Protein AF-X1DZW5-F1 (afdb_monomer_lite)

Secondary structure (DSSP, 8-state):
--S---SS-HHHHHHHHHTSTT-S-----S-GGGHHHHHHHTT--EEEE-TTTT-SHHHHHHHHHHHHTT-EEEE-PPPTT--HHHHHHHHH-

pLDDT: mean 87.09, std 10.62, range [52.25, 98.31]

Radius of gyration: 15.56 Å; chains: 1; bounding box: 32×26×39 Å

Sequence (93 aa):
SKKREPVIPEQDRAELLMALSCVDEVVIVQDHTADHDFLTRRGVTIRVVGPEYGWAGGHQQALLYMEEHNIKVIKTSRMPGISTTEIMEKIRE

Foldseek 3Di:
DPPDDDPDDPVVVLVVQVPDPPDPDDDDDPDPVCVLVVCVVVVAQEDEDEPCQPVDPVSVVVVVSCVVSNRHYHYDYDDPPDDPVNVVVVVVD

Structure (mmCIF, N/CA/C/O backbone):
data_AF-X1DZW5-F1
#
_entry.id   AF-X1DZW5-F1
#
loop_
_atom_site.group_PDB
_atom_site.id
_atom_site.type_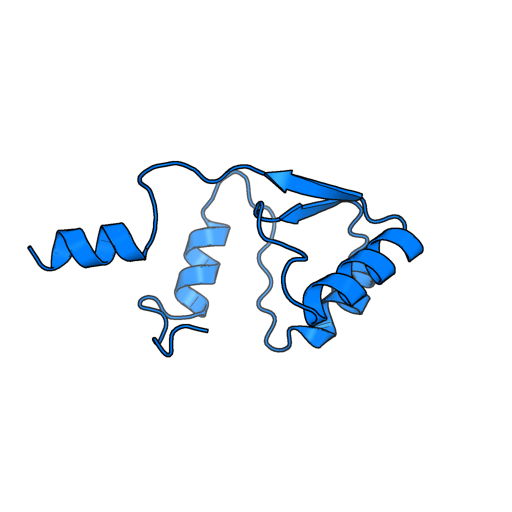symbol
_atom_site.label_atom_id
_atom_site.label_alt_id
_atom_site.label_comp_id
_atom_site.label_asym_id
_atom_site.label_entity_id
_atom_site.label_seq_id
_atom_site.pdbx_PDB_ins_code
_atom_site.Cartn_x
_atom_site.Cartn_y
_atom_site.Cartn_z
_atom_site.occupancy
_atom_site.B_iso_or_equiv
_atom_site.auth_seq_id
_atom_site.auth_comp_id
_atom_site.auth_asym_id
_atom_site.auth_atom_id
_atom_site.pdbx_PDB_model_num
ATOM 1 N N . SER A 1 1 ? 8.266 4.603 14.021 1.00 52.75 1 SER A N 1
ATOM 2 C CA . SER A 1 1 ? 6.798 4.448 13.967 1.00 52.75 1 SER A CA 1
ATOM 3 C C . SER A 1 1 ? 6.210 4.785 15.333 1.00 52.75 1 SER A C 1
ATOM 5 O O . SER A 1 1 ? 6.934 4.750 16.325 1.00 52.75 1 SER A O 1
ATOM 7 N N . LYS A 1 2 ? 4.923 5.154 15.419 1.00 52.25 2 LYS A N 1
ATOM 8 C CA . LYS A 1 2 ? 4.227 5.187 16.718 1.00 52.25 2 LYS A CA 1
ATOM 9 C C . LYS A 1 2 ? 4.259 3.746 17.257 1.00 52.25 2 LYS A C 1
ATOM 11 O O . LYS A 1 2 ? 3.846 2.854 16.527 1.00 52.25 2 LYS A O 1
ATOM 16 N N . LYS A 1 3 ? 4.799 3.517 18.461 1.00 64.38 3 LYS A N 1
ATOM 17 C CA . LYS A 1 3 ? 4.968 2.194 19.109 1.00 64.38 3 LYS A CA 1
ATOM 18 C C . LYS A 1 3 ? 3.618 1.554 19.485 1.00 64.38 3 LYS A C 1
ATOM 20 O O . LYS A 1 3 ? 3.319 1.390 20.663 1.00 64.38 3 LYS A O 1
ATOM 25 N N . ARG A 1 4 ? 2.743 1.322 18.512 1.00 74.62 4 ARG A N 1
ATOM 26 C CA . ARG A 1 4 ? 1.403 0.774 18.722 1.00 74.62 4 ARG A CA 1
ATOM 27 C C . ARG A 1 4 ? 1.264 -0.474 17.874 1.00 74.62 4 ARG A C 1
ATOM 29 O O . ARG A 1 4 ? 1.536 -0.417 16.676 1.00 74.62 4 ARG A O 1
ATOM 36 N N . GLU A 1 5 ? 0.827 -1.549 18.510 1.00 85.06 5 GLU A N 1
ATOM 37 C CA . GLU A 1 5 ? 0.443 -2.765 17.809 1.00 85.06 5 GLU A CA 1
ATOM 38 C C . GLU A 1 5 ? -0.775 -2.491 16.912 1.00 85.06 5 GLU A C 1
ATOM 40 O O . GLU A 1 5 ? -1.638 -1.677 17.277 1.00 85.06 5 GLU A O 1
ATOM 45 N N . PRO A 1 6 ? -0.858 -3.123 15.729 1.00 90.00 6 PRO A N 1
ATOM 46 C CA . PRO A 1 6 ? -2.061 -3.086 14.911 1.00 90.00 6 PRO A CA 1
ATOM 47 C C . PRO A 1 6 ? -3.283 -3.576 15.697 1.00 90.00 6 PRO A C 1
ATOM 49 O O . PRO A 1 6 ? -3.213 -4.567 16.415 1.00 90.00 6 PRO A O 1
ATOM 52 N N . VAL A 1 7 ? -4.422 -2.900 15.525 1.00 92.38 7 VAL A N 1
ATOM 53 C CA . VAL A 1 7 ? -5.692 -3.298 16.165 1.00 92.38 7 VAL A CA 1
ATOM 54 C C . VAL A 1 7 ? -6.234 -4.604 15.574 1.00 92.38 7 VAL A C 1
ATOM 56 O O . VAL A 1 7 ? -6.827 -5.403 16.287 1.00 92.38 7 VAL A O 1
ATOM 59 N N . ILE A 1 8 ? -6.030 -4.810 14.272 1.00 94.00 8 ILE A N 1
ATOM 60 C CA . ILE A 1 8 ? -6.499 -5.976 13.516 1.00 94.00 8 ILE A CA 1
ATOM 61 C C . ILE A 1 8 ? -5.281 -6.855 13.177 1.00 94.00 8 ILE A C 1
ATOM 63 O O . ILE A 1 8 ? -4.298 -6.293 12.671 1.00 94.00 8 ILE A O 1
ATOM 67 N N . PRO A 1 9 ? -5.317 -8.183 13.413 1.00 94.75 9 PRO A N 1
ATOM 68 C CA . PRO A 1 9 ? -4.254 -9.124 13.040 1.00 94.75 9 PRO A CA 1
ATOM 69 C C . PRO A 1 9 ? -3.863 -9.066 11.557 1.00 94.75 9 PRO A C 1
ATOM 71 O O . PRO A 1 9 ? -4.639 -8.639 10.710 1.00 94.75 9 PRO A O 1
ATOM 74 N N . GLU A 1 10 ? -2.637 -9.479 11.219 1.00 94.88 10 GLU A N 1
ATOM 75 C CA . GLU A 1 10 ? -2.122 -9.393 9.841 1.00 94.88 10 GLU A CA 1
ATOM 76 C C . GLU A 1 10 ? -2.975 -10.136 8.817 1.00 94.88 10 GLU A C 1
ATOM 78 O O . GLU A 1 10 ? -3.309 -9.559 7.781 1.00 94.88 10 GLU A O 1
ATOM 83 N N . GLN A 1 11 ? -3.368 -11.367 9.140 1.00 96.44 11 GLN A N 1
ATOM 84 C CA . GLN A 1 11 ? -4.167 -12.191 8.245 1.00 96.44 11 GLN A CA 1
ATOM 85 C C . GLN A 1 11 ? -5.550 -11.576 7.991 1.00 96.44 11 GLN A C 1
ATOM 87 O O . GLN A 1 11 ? -5.971 -11.468 6.842 1.00 96.44 11 GLN A O 1
ATOM 92 N N . ASP A 1 12 ? -6.200 -11.073 9.039 1.00 97.75 12 ASP A N 1
ATOM 93 C CA . ASP A 1 12 ? -7.513 -10.430 8.955 1.00 97.75 12 ASP A CA 1
ATOM 94 C C . ASP A 1 12 ? -7.462 -9.135 8.119 1.00 97.75 12 ASP A C 1
ATOM 96 O O . ASP A 1 12 ? -8.384 -8.831 7.363 1.00 97.75 12 ASP A O 1
ATOM 100 N N . ARG A 1 13 ? -6.362 -8.365 8.196 1.00 96.81 13 ARG A N 1
ATOM 101 C CA . ARG A 1 13 ? -6.160 -7.198 7.314 1.00 96.81 13 ARG A CA 1
ATOM 102 C C . ARG A 1 13 ? -6.012 -7.616 5.853 1.00 96.81 13 ARG A C 1
ATOM 104 O O . ARG A 1 13 ? -6.504 -6.906 4.978 1.00 96.81 13 ARG A O 1
ATOM 111 N N . ALA A 1 14 ? -5.321 -8.723 5.585 1.00 97.44 14 ALA A N 1
ATOM 112 C CA . ALA A 1 14 ? -5.160 -9.233 4.229 1.00 97.44 14 ALA A CA 1
ATOM 113 C C . ALA A 1 14 ? -6.501 -9.706 3.648 1.00 97.44 14 ALA A C 1
ATOM 115 O O . ALA A 1 14 ? -6.823 -9.366 2.512 1.00 97.44 14 ALA A O 1
ATOM 116 N N . GLU A 1 15 ? -7.312 -10.404 4.446 1.00 97.94 15 GLU A N 1
ATOM 117 C CA . GLU A 1 15 ? -8.665 -10.822 4.066 1.00 97.94 15 GLU A CA 1
ATOM 118 C C . GLU A 1 15 ? -9.572 -9.619 3.770 1.00 97.94 15 GLU A C 1
ATOM 120 O O . GLU A 1 15 ? -10.227 -9.577 2.728 1.00 97.94 15 GLU A O 1
ATOM 125 N N . LEU A 1 16 ? -9.539 -8.590 4.626 1.00 97.50 16 LEU A N 1
ATOM 126 C CA . LEU A 1 16 ? -10.285 -7.350 4.406 1.00 97.50 16 LEU A CA 1
ATOM 127 C C . LEU A 1 16 ? -9.914 -6.676 3.076 1.00 97.50 16 LEU A C 1
ATOM 129 O O . LEU A 1 16 ? -10.793 -6.190 2.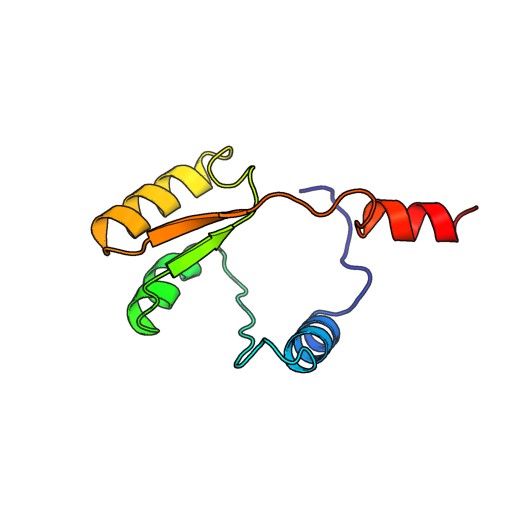369 1.00 97.50 16 LEU A O 1
ATOM 133 N N . LEU A 1 17 ? -8.621 -6.632 2.738 1.00 97.88 17 LEU A N 1
ATOM 134 C CA . LEU A 1 17 ? -8.146 -6.049 1.481 1.00 97.88 17 LEU A CA 1
ATOM 135 C C . LEU A 1 17 ? -8.564 -6.885 0.268 1.00 97.88 17 LEU A C 1
ATOM 137 O O .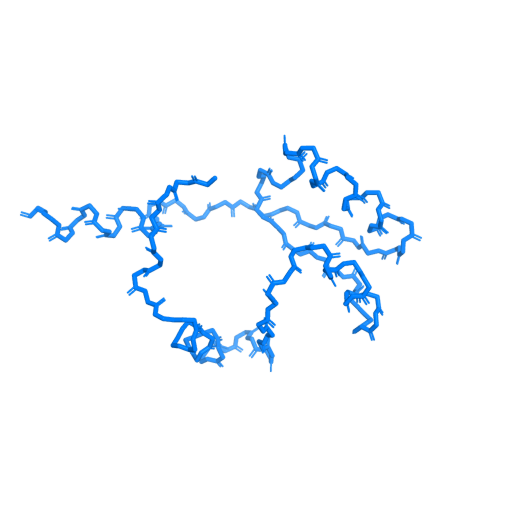 LEU A 1 17 ? -9.003 -6.312 -0.724 1.00 97.88 17 LEU A O 1
ATOM 141 N N . MET A 1 18 ? -8.477 -8.215 0.357 1.00 98.25 18 MET A N 1
ATOM 142 C CA . MET A 1 18 ? -8.917 -9.123 -0.710 1.00 98.25 18 MET A CA 1
ATOM 143 C C . MET A 1 18 ? -10.420 -9.030 -0.994 1.00 98.25 18 MET A C 1
ATOM 145 O O . MET A 1 18 ? -10.852 -9.330 -2.101 1.00 98.25 18 MET A O 1
ATOM 149 N N . ALA A 1 19 ? -11.227 -8.611 -0.017 1.00 98.25 19 ALA A N 1
ATOM 150 C CA . ALA A 1 19 ? -12.663 -8.414 -0.199 1.00 98.25 19 ALA A CA 1
ATOM 151 C C . ALA A 1 19 ? -13.022 -7.122 -0.966 1.00 98.25 19 ALA A C 1
ATOM 153 O O . ALA A 1 19 ? -14.189 -6.916 -1.311 1.00 98.25 19 ALA A O 1
ATOM 154 N N . LEU A 1 20 ? -12.058 -6.230 -1.228 1.00 98.12 20 LEU A N 1
ATOM 155 C CA . LEU A 1 20 ? -12.297 -5.001 -1.985 1.00 98.12 20 LEU A CA 1
ATOM 156 C C . LEU A 1 20 ? -12.407 -5.301 -3.482 1.00 98.12 20 LEU A C 1
ATOM 158 O O . LEU A 1 20 ? -11.522 -5.905 -4.075 1.00 98.12 20 LEU A O 1
ATOM 162 N N . SER A 1 21 ? -13.447 -4.779 -4.134 1.00 98.31 21 SER A N 1
ATOM 163 C CA . SER A 1 21 ? -13.715 -5.042 -5.558 1.00 98.31 21 SER A CA 1
ATOM 164 C C . SER A 1 21 ? -12.636 -4.535 -6.525 1.00 98.31 21 SER A C 1
ATOM 166 O O . SER A 1 21 ? -12.671 -4.877 -7.700 1.00 98.31 21 SER A O 1
ATOM 168 N N . CYS A 1 22 ? -11.740 -3.657 -6.069 1.00 97.75 22 CYS A N 1
ATOM 169 C CA . CYS A 1 22 ? -10.643 -3.099 -6.862 1.00 97.75 22 CYS A CA 1
ATOM 170 C C . CYS A 1 22 ? -9.293 -3.788 -6.616 1.00 97.75 22 CYS A C 1
ATOM 172 O O . CYS A 1 22 ? -8.283 -3.319 -7.137 1.00 97.75 22 CYS A O 1
ATOM 174 N N . VAL A 1 23 ? -9.260 -4.838 -5.792 1.00 97.81 23 VAL A N 1
ATOM 175 C CA . VAL A 1 23 ? -8.039 -5.553 -5.422 1.00 97.81 23 VAL A CA 1
ATOM 176 C C . VAL A 1 23 ? -8.052 -6.932 -6.069 1.00 97.81 23 VAL A C 1
ATOM 178 O O . VAL A 1 23 ? -8.924 -7.746 -5.786 1.00 97.81 23 VAL A O 1
ATOM 181 N N . ASP A 1 24 ? -7.058 -7.197 -6.914 1.00 97.62 24 ASP A N 1
ATOM 182 C CA . ASP A 1 24 ? -6.877 -8.508 -7.548 1.00 97.62 24 ASP A CA 1
ATOM 183 C C . ASP A 1 24 ? -6.039 -9.464 -6.683 1.00 97.62 24 ASP A C 1
ATOM 185 O O . ASP A 1 24 ? -6.253 -10.676 -6.690 1.00 97.62 24 ASP A O 1
ATOM 189 N N . GLU A 1 25 ? -5.066 -8.930 -5.938 1.00 96.00 25 GLU A N 1
ATOM 190 C CA . GLU A 1 25 ? -4.127 -9.719 -5.141 1.00 96.00 25 GLU A CA 1
ATOM 191 C C . GLU A 1 25 ? -3.602 -8.933 -3.932 1.00 96.00 25 GLU A C 1
ATOM 193 O O . GLU A 1 25 ? -3.354 -7.727 -4.007 1.00 96.00 25 GLU A O 1
ATOM 198 N N . VAL A 1 26 ? -3.374 -9.640 -2.822 1.00 95.38 26 VAL A N 1
ATOM 199 C CA . VAL A 1 26 ? -2.746 -9.119 -1.604 1.00 95.38 26 VAL A CA 1
ATOM 200 C C . VAL A 1 26 ? -1.540 -9.976 -1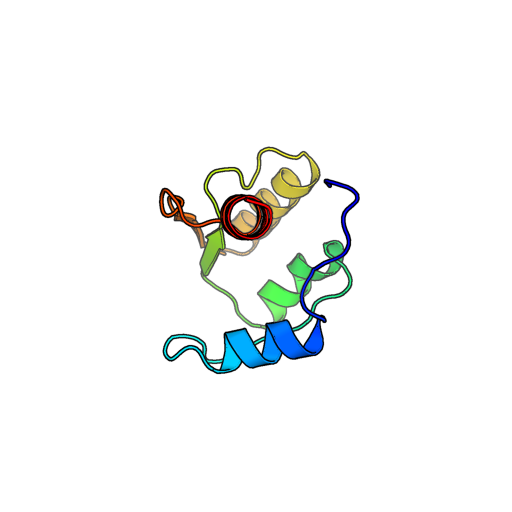.255 1.00 95.38 26 VAL A C 1
ATOM 202 O O . VAL A 1 26 ? -1.632 -11.198 -1.159 1.00 95.38 26 VAL A O 1
ATOM 205 N N . VAL A 1 27 ? -0.408 -9.316 -1.010 1.00 91.75 27 VAL A N 1
ATOM 206 C CA . VAL A 1 27 ? 0.844 -9.964 -0.613 1.00 91.75 27 VAL A CA 1
ATOM 207 C C . VAL A 1 27 ? 1.300 -9.408 0.729 1.00 91.75 27 VAL A C 1
ATOM 209 O O . VAL A 1 27 ? 1.410 -8.195 0.909 1.00 91.75 27 VAL A O 1
ATOM 212 N N . ILE A 1 28 ? 1.585 -10.307 1.670 1.00 90.25 28 ILE A N 1
ATOM 213 C CA . ILE A 1 28 ? 2.184 -9.970 2.962 1.00 90.25 28 ILE A CA 1
ATOM 214 C C . ILE A 1 28 ? 3.702 -9.926 2.792 1.00 90.25 28 ILE A C 1
ATOM 216 O O . ILE A 1 28 ? 4.319 -10.898 2.356 1.00 90.25 28 ILE A O 1
ATOM 220 N N . VAL A 1 29 ? 4.308 -8.797 3.156 1.00 84.44 29 VAL A N 1
ATOM 221 C CA . VAL A 1 29 ? 5.755 -8.580 3.071 1.00 84.44 29 VAL A CA 1
ATOM 222 C C . VAL A 1 29 ? 6.286 -8.302 4.472 1.00 84.44 29 VAL A C 1
ATOM 224 O O . VAL A 1 29 ? 5.895 -7.316 5.093 1.00 84.44 29 VAL A O 1
ATOM 227 N N . GLN A 1 30 ? 7.174 -9.166 4.970 1.00 77.81 30 GLN A N 1
ATOM 228 C CA . GLN A 1 30 ? 7.741 -9.026 6.319 1.00 77.81 30 GLN A CA 1
ATOM 229 C C . GLN A 1 30 ? 8.969 -8.109 6.380 1.00 77.81 30 GLN A C 1
ATOM 231 O O . GLN A 1 30 ? 9.273 -7.569 7.441 1.00 77.81 30 GLN A O 1
ATOM 236 N N . ASP A 1 31 ? 9.659 -7.904 5.255 1.00 72.50 31 ASP A N 1
ATOM 237 C CA . ASP A 1 31 ? 10.852 -7.064 5.181 1.00 72.50 31 ASP A CA 1
ATOM 238 C C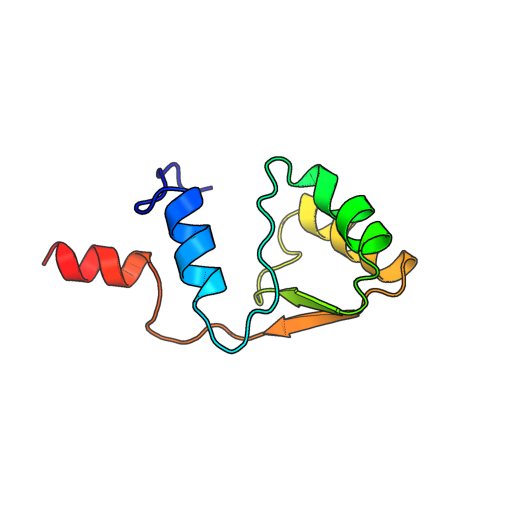 . ASP A 1 31 ? 10.662 -5.936 4.162 1.00 72.50 31 ASP A C 1
ATOM 240 O O . ASP A 1 31 ? 10.498 -6.165 2.964 1.00 72.50 31 ASP A O 1
ATOM 244 N N . HIS A 1 32 ? 10.710 -4.695 4.643 1.00 62.34 32 HIS A N 1
ATOM 245 C CA . HIS A 1 32 ? 10.594 -3.501 3.807 1.00 62.34 32 HIS A CA 1
ATOM 246 C C . HIS A 1 32 ? 11.756 -3.337 2.816 1.00 62.34 32 HIS A C 1
ATOM 248 O O . HIS A 1 32 ? 11.606 -2.621 1.830 1.00 62.34 32 HIS A O 1
ATOM 254 N N . THR A 1 33 ? 12.899 -3.988 3.052 1.00 54.88 33 THR A N 1
ATOM 255 C CA . THR A 1 33 ? 14.039 -3.981 2.123 1.00 54.88 33 THR A CA 1
ATOM 256 C C . THR A 1 33 ? 13.846 -4.942 0.947 1.00 54.88 33 THR A C 1
ATOM 258 O O . THR A 1 33 ? 14.403 -4.715 -0.124 1.00 54.88 33 THR A O 1
ATOM 261 N N . ALA A 1 34 ? 12.979 -5.952 1.092 1.00 54.84 34 ALA A N 1
ATOM 262 C CA . ALA A 1 34 ? 12.646 -6.916 0.040 1.00 54.84 34 ALA A CA 1
ATOM 263 C C . ALA A 1 34 ? 11.677 -6.364 -1.027 1.00 54.84 34 ALA A C 1
ATOM 265 O O . ALA A 1 34 ? 11.352 -7.060 -1.991 1.00 54.84 34 ALA A O 1
ATOM 266 N N . ASP A 1 35 ? 11.217 -5.121 -0.866 1.00 71.81 35 ASP A N 1
ATOM 267 C CA . ASP A 1 35 ? 10.223 -4.483 -1.728 1.00 71.81 35 ASP A CA 1
ATOM 268 C C . ASP A 1 35 ? 10.766 -4.255 -3.153 1.00 71.81 35 ASP A C 1
ATOM 270 O O . ASP A 1 35 ? 10.066 -4.492 -4.128 1.00 71.81 35 ASP A O 1
ATOM 274 N N . HIS A 1 36 ? 12.042 -3.895 -3.319 1.00 79.62 36 HIS A N 1
ATOM 275 C CA . HIS A 1 36 ? 12.617 -3.559 -4.633 1.00 79.62 36 HIS A CA 1
ATOM 276 C C . HIS A 1 36 ? 12.614 -4.728 -5.620 1.00 79.62 36 HIS A C 1
ATOM 278 O O . HIS A 1 36 ? 11.958 -4.668 -6.663 1.00 79.62 36 HIS A O 1
ATOM 284 N N . ASP A 1 37 ? 13.272 -5.826 -5.255 1.00 80.19 37 ASP A N 1
ATOM 285 C CA . ASP A 1 37 ? 13.309 -7.019 -6.097 1.00 80.19 37 ASP A CA 1
ATOM 286 C C . ASP A 1 37 ? 11.920 -7.632 -6.282 1.00 80.19 37 ASP A C 1
ATOM 288 O O . ASP A 1 37 ? 11.632 -8.235 -7.317 1.00 80.19 37 ASP A O 1
ATOM 292 N N . PHE A 1 38 ? 11.050 -7.503 -5.275 1.00 85.12 38 PHE A N 1
ATOM 293 C CA . PHE A 1 38 ? 9.670 -7.953 -5.373 1.00 85.12 38 PHE A CA 1
ATOM 294 C C . PHE A 1 38 ? 8.920 -7.211 -6.484 1.00 85.12 38 PHE A C 1
ATOM 296 O O . PHE A 1 38 ? 8.329 -7.867 -7.343 1.00 85.12 38 PHE A O 1
ATOM 303 N N . LEU A 1 39 ? 8.994 -5.876 -6.516 1.00 87.31 39 LEU A N 1
ATOM 304 C CA . LEU A 1 39 ? 8.332 -5.067 -7.542 1.00 87.31 39 LEU A CA 1
ATOM 305 C C . LEU A 1 39 ? 8.786 -5.467 -8.951 1.00 87.31 39 LEU A C 1
ATOM 307 O O . LEU A 1 39 ? 7.949 -5.714 -9.821 1.00 87.31 39 LEU A O 1
ATOM 311 N N . THR A 1 40 ? 10.096 -5.609 -9.158 1.00 87.44 40 THR A N 1
ATOM 312 C CA . THR A 1 40 ? 10.656 -5.957 -10.471 1.00 87.44 40 THR A CA 1
ATOM 313 C C . THR A 1 40 ? 10.293 -7.384 -10.887 1.00 87.44 40 THR A C 1
ATOM 315 O O . THR A 1 40 ? 9.829 -7.595 -12.007 1.00 87.44 40 THR A O 1
ATOM 318 N N . ARG A 1 41 ? 10.409 -8.377 -9.989 1.00 89.00 41 ARG A N 1
ATOM 319 C CA . ARG A 1 41 ? 10.033 -9.776 -10.293 1.00 89.00 41 ARG A CA 1
ATOM 320 C C . ARG A 1 41 ? 8.549 -9.945 -10.609 1.00 89.00 41 ARG A C 1
ATOM 322 O O . ARG A 1 41 ? 8.187 -10.849 -11.358 1.00 89.00 41 ARG A O 1
ATOM 329 N N . ARG A 1 42 ? 7.691 -9.103 -10.031 1.00 90.56 42 ARG A N 1
ATOM 330 C CA . ARG A 1 42 ? 6.244 -9.107 -10.284 1.00 90.56 42 ARG A CA 1
ATOM 331 C C . ARG A 1 42 ? 5.851 -8.259 -11.494 1.00 90.56 42 ARG A C 1
ATOM 333 O O . ARG A 1 42 ? 4.674 -8.215 -11.829 1.00 90.56 42 ARG A O 1
ATOM 340 N N . GLY A 1 43 ? 6.816 -7.619 -12.159 1.00 92.56 43 GLY A N 1
ATOM 341 C CA . GLY A 1 43 ? 6.568 -6.795 -13.339 1.00 92.56 43 GLY A CA 1
ATOM 342 C C . GLY A 1 43 ? 5.755 -5.539 -13.028 1.00 92.56 43 GLY A C 1
ATOM 343 O O . GLY A 1 43 ? 4.969 -5.094 -13.862 1.00 92.56 43 GLY A O 1
ATOM 344 N N . VAL A 1 44 ? 5.901 -4.979 -11.824 1.00 92.81 44 VAL A N 1
ATOM 345 C CA . VAL A 1 44 ? 5.185 -3.761 -11.438 1.00 92.81 44 VAL A CA 1
ATOM 346 C C . VAL A 1 44 ? 5.690 -2.586 -12.270 1.00 92.81 44 VAL A C 1
ATOM 348 O O . VAL A 1 44 ? 6.877 -2.286 -12.275 1.00 92.81 44 VAL A O 1
ATOM 351 N N . THR A 1 45 ? 4.776 -1.880 -12.933 1.00 95.19 45 THR A N 1
ATOM 352 C CA . THR A 1 45 ? 5.087 -0.699 -13.761 1.00 95.19 45 THR A CA 1
ATOM 353 C C . THR A 1 45 ? 4.648 0.614 -13.118 1.00 95.19 45 THR A C 1
ATOM 355 O O . THR A 1 45 ? 5.130 1.683 -13.489 1.00 95.19 45 THR A O 1
ATOM 358 N N . ILE A 1 46 ? 3.735 0.555 -12.144 1.00 95.44 46 ILE A N 1
ATOM 359 C CA . ILE A 1 46 ? 3.203 1.717 -11.432 1.00 95.44 46 ILE A CA 1
ATOM 360 C C . ILE A 1 46 ? 3.151 1.407 -9.936 1.00 95.44 46 ILE A C 1
ATOM 362 O O . ILE A 1 46 ? 2.561 0.411 -9.526 1.00 95.44 46 ILE A O 1
ATOM 366 N N . ARG A 1 47 ? 3.705 2.303 -9.114 1.00 92.94 47 ARG A N 1
ATOM 367 C CA . ARG A 1 47 ? 3.568 2.280 -7.655 1.00 92.94 47 ARG A CA 1
ATOM 368 C C . ARG A 1 47 ? 2.791 3.503 -7.182 1.00 92.94 47 ARG A C 1
ATOM 370 O O . ARG A 1 47 ? 3.199 4.637 -7.427 1.00 92.94 47 ARG A O 1
ATOM 377 N N . VAL A 1 48 ? 1.694 3.277 -6.463 1.00 93.75 48 VAL A N 1
ATOM 378 C CA . VAL A 1 48 ? 0.881 4.350 -5.874 1.00 93.75 48 VAL A CA 1
ATOM 379 C C . VAL A 1 48 ? 1.212 4.493 -4.393 1.00 93.75 48 VAL A C 1
ATOM 381 O O . VAL A 1 48 ? 1.273 3.504 -3.666 1.00 93.75 48 VAL A O 1
ATOM 384 N N . VAL A 1 49 ? 1.451 5.723 -3.940 1.00 91.38 49 VAL A N 1
ATOM 385 C CA . VAL A 1 49 ? 1.870 6.022 -2.563 1.00 91.38 49 VAL A CA 1
ATOM 386 C C . VAL A 1 49 ? 1.179 7.272 -2.017 1.00 91.38 49 VAL A C 1
ATOM 388 O O . VAL A 1 49 ? 0.681 8.113 -2.767 1.00 91.38 49 VAL A O 1
ATOM 391 N N . GLY A 1 50 ? 1.161 7.411 -0.689 1.00 90.12 50 GLY A N 1
ATOM 392 C CA . GLY A 1 50 ? 0.685 8.626 -0.023 1.00 90.12 50 GLY A CA 1
ATOM 393 C C . GLY A 1 50 ? 1.587 9.844 -0.280 1.00 90.12 50 GLY A C 1
ATOM 394 O O . GLY A 1 50 ? 2.731 9.695 -0.728 1.00 90.12 50 GLY A O 1
ATOM 395 N N . PRO A 1 51 ? 1.112 11.061 0.034 1.00 89.44 51 PRO A N 1
ATOM 396 C CA . PRO A 1 51 ? 1.802 12.295 -0.342 1.00 89.44 51 PRO A CA 1
ATOM 397 C C . PRO A 1 51 ? 3.159 12.458 0.362 1.00 89.44 51 PRO A C 1
ATOM 399 O O . PRO A 1 51 ? 4.089 13.036 -0.207 1.00 89.44 51 PRO A O 1
ATOM 402 N N . GLU A 1 52 ? 3.306 11.878 1.556 1.00 87.62 52 GLU A N 1
ATOM 403 C CA . GLU A 1 52 ? 4.528 11.945 2.365 1.00 87.62 52 GLU A CA 1
ATOM 404 C C . GLU A 1 52 ? 5.587 10.887 1.990 1.00 87.62 52 GLU A C 1
ATOM 406 O O . GLU A 1 52 ? 6.664 10.827 2.592 1.00 87.62 52 GLU A O 1
ATOM 411 N N . TYR A 1 53 ? 5.316 10.026 1.001 1.00 85.88 53 TYR A N 1
ATOM 412 C CA . TYR A 1 53 ? 6.293 9.030 0.560 1.00 85.88 53 TYR A CA 1
ATOM 413 C C . TYR A 1 53 ? 7.529 9.711 -0.053 1.00 85.88 53 TYR A C 1
ATOM 415 O O . TYR A 1 53 ? 7.415 10.625 -0.879 1.00 85.88 53 TYR A O 1
ATOM 423 N N . GLY A 1 54 ? 8.719 9.274 0.368 1.00 81.81 54 GLY A N 1
ATOM 424 C CA . GLY A 1 54 ? 10.001 9.910 0.032 1.00 81.81 54 GLY A CA 1
ATOM 425 C C . GLY A 1 54 ? 10.556 10.878 1.087 1.00 81.81 54 GLY A C 1
ATOM 426 O O . GLY A 1 54 ? 11.691 11.315 0.948 1.00 81.81 54 GLY A O 1
ATOM 427 N N . TRP A 1 55 ? 9.806 11.213 2.148 1.00 83.62 55 TRP A N 1
ATOM 428 C CA . TRP A 1 55 ? 10.287 12.149 3.183 1.00 83.62 55 TRP A CA 1
ATOM 429 C C . TRP A 1 55 ? 11.282 11.530 4.176 1.00 83.62 55 TRP A C 1
ATOM 431 O O . TRP A 1 55 ? 12.016 12.250 4.845 1.00 83.62 55 TRP A O 1
ATOM 441 N N . ALA A 1 56 ? 11.318 10.201 4.280 1.00 78.12 56 ALA A N 1
ATOM 442 C CA . ALA A 1 56 ? 12.304 9.476 5.078 1.00 78.12 56 ALA A CA 1
ATOM 443 C C . ALA A 1 56 ? 13.466 9.011 4.189 1.00 78.12 56 ALA A C 1
ATOM 445 O O . ALA A 1 56 ? 13.229 8.590 3.058 1.00 78.12 56 ALA A O 1
ATOM 446 N N . GLY A 1 57 ? 14.700 9.016 4.710 1.00 71.00 57 GLY A N 1
ATOM 447 C CA . GLY A 1 57 ? 15.904 8.669 3.936 1.00 71.00 57 GLY A CA 1
ATOM 448 C C . GLY A 1 57 ? 15.837 7.299 3.243 1.00 71.00 57 GLY A C 1
ATOM 449 O O . GLY A 1 57 ? 16.214 7.184 2.083 1.00 71.00 57 GLY A O 1
ATOM 450 N N . GLY A 1 58 ? 15.250 6.283 3.889 1.00 71.25 58 GLY A N 1
ATOM 451 C CA . GLY A 1 58 ? 15.051 4.961 3.271 1.00 71.25 58 GLY A CA 1
ATOM 452 C C . GLY A 1 58 ? 14.107 4.971 2.060 1.00 71.25 58 GLY A C 1
ATOM 453 O O . GLY A 1 58 ? 14.271 4.182 1.138 1.00 71.25 58 GLY A O 1
ATOM 454 N N . HIS A 1 59 ? 13.157 5.907 2.000 1.00 77.94 59 HIS A N 1
ATOM 455 C CA . HIS A 1 59 ? 12.262 6.046 0.850 1.00 77.94 59 HIS A CA 1
ATOM 456 C C . HIS A 1 59 ? 12.917 6.781 -0.329 1.00 77.94 59 HIS A C 1
ATOM 458 O O . HIS A 1 59 ? 12.411 6.687 -1.439 1.00 77.94 59 HIS A O 1
ATOM 464 N N . GLN A 1 60 ? 14.022 7.507 -0.129 1.00 81.94 60 GLN A N 1
ATOM 465 C CA . GLN A 1 60 ? 14.729 8.162 -1.237 1.00 81.94 60 GLN A CA 1
ATOM 466 C C . GLN A 1 60 ? 15.453 7.139 -2.116 1.00 81.94 60 GLN A C 1
ATOM 468 O O . GLN A 1 60 ? 15.337 7.201 -3.335 1.00 81.94 60 GLN A O 1
ATOM 473 N N . GLN A 1 61 ? 16.121 6.155 -1.505 1.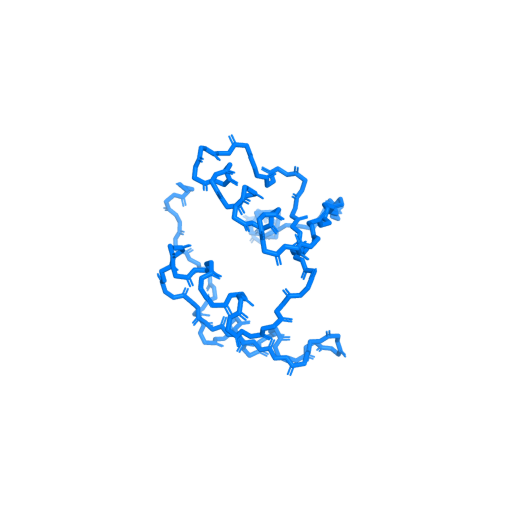00 83.94 61 GLN A N 1
ATOM 474 C CA . GLN A 1 61 ? 16.742 5.044 -2.239 1.00 83.94 61 GLN A CA 1
ATOM 475 C C . GLN A 1 61 ? 15.700 4.244 -3.029 1.00 83.94 61 GLN A C 1
ATOM 477 O O . GLN A 1 61 ? 15.929 3.891 -4.181 1.00 83.94 61 GLN A O 1
ATOM 482 N N . ALA A 1 62 ? 14.515 4.052 -2.445 1.00 83.44 62 ALA A N 1
ATOM 483 C CA . ALA A 1 62 ? 13.398 3.408 -3.119 1.00 83.44 62 ALA A CA 1
ATOM 484 C C . ALA A 1 62 ? 12.946 4.146 -4.387 1.00 83.44 62 ALA A C 1
ATOM 486 O O . ALA A 1 62 ? 12.633 3.506 -5.388 1.00 83.44 62 ALA A O 1
ATOM 487 N N . LEU A 1 63 ? 12.915 5.482 -4.353 1.00 87.69 63 LEU A N 1
ATOM 488 C CA . LEU A 1 63 ? 12.544 6.292 -5.515 1.00 87.69 63 LEU A CA 1
ATOM 489 C C . LEU A 1 63 ? 13.584 6.188 -6.636 1.00 87.69 63 LEU A C 1
ATOM 491 O O . LEU A 1 63 ? 13.189 6.060 -7.790 1.00 87.69 63 LEU A O 1
ATOM 495 N N . LEU A 1 64 ? 14.878 6.180 -6.295 1.00 88.75 64 LEU A N 1
ATOM 496 C CA . LEU A 1 64 ? 15.956 5.982 -7.271 1.00 88.75 64 LEU A CA 1
ATOM 497 C C . LEU A 1 64 ? 15.855 4.605 -7.937 1.00 88.75 64 LEU A C 1
ATOM 499 O O . LEU A 1 64 ? 15.865 4.517 -9.159 1.00 88.75 64 LEU A O 1
ATOM 503 N N . TYR A 1 65 ? 15.649 3.544 -7.148 1.00 89.25 65 TYR A N 1
ATOM 504 C CA . TYR A 1 65 ? 15.456 2.196 -7.688 1.00 89.25 65 TYR A CA 1
ATOM 505 C C . TYR A 1 65 ? 14.277 2.135 -8.671 1.00 89.25 65 TYR A C 1
ATOM 507 O O . TYR A 1 65 ? 14.378 1.532 -9.738 1.00 89.25 65 TYR A O 1
ATOM 515 N N . MET A 1 66 ? 13.148 2.762 -8.318 1.00 90.75 66 MET A N 1
ATOM 516 C CA . MET A 1 66 ? 11.963 2.812 -9.181 1.00 90.75 66 MET A CA 1
ATOM 517 C C . MET A 1 66 ? 12.241 3.542 -10.492 1.00 90.75 66 MET A C 1
ATOM 519 O O . MET A 1 66 ? 11.816 3.069 -11.542 1.00 90.75 66 MET A O 1
ATOM 523 N N . GLU A 1 67 ? 12.966 4.660 -10.440 1.00 91.88 67 GLU A N 1
ATOM 524 C CA . GLU A 1 67 ? 13.378 5.406 -11.629 1.00 91.88 67 GLU A CA 1
ATOM 525 C C . GLU A 1 67 ? 14.281 4.556 -12.538 1.00 91.88 67 GLU A C 1
ATOM 527 O O . GLU A 1 67 ? 13.988 4.417 -13.725 1.00 91.88 67 GLU A O 1
ATOM 532 N N . GLU A 1 68 ? 15.298 3.897 -11.974 1.00 93.56 68 GLU A N 1
ATOM 533 C CA . GLU A 1 68 ? 16.214 3.004 -12.702 1.00 93.56 68 GLU A CA 1
ATOM 534 C C . GLU A 1 68 ? 15.495 1.823 -13.379 1.00 93.56 68 GLU A C 1
ATOM 536 O O . GLU A 1 68 ? 15.901 1.376 -14.453 1.00 93.56 68 GLU A O 1
ATOM 541 N N . HIS A 1 69 ? 14.404 1.335 -12.782 1.00 92.94 69 HIS A N 1
ATOM 542 C CA . HIS A 1 69 ? 13.638 0.182 -13.270 1.00 92.94 69 HIS A CA 1
ATOM 543 C C . HIS A 1 69 ? 12.365 0.569 -14.041 1.00 92.94 69 HIS A C 1
ATOM 545 O O . HIS A 1 69 ? 11.529 -0.291 -14.316 1.00 92.94 69 HIS A O 1
ATOM 551 N N . ASN A 1 70 ? 12.213 1.840 -14.435 1.00 94.44 70 ASN A N 1
ATOM 552 C CA . ASN A 1 70 ? 11.051 2.356 -15.175 1.00 94.44 70 ASN A CA 1
ATOM 553 C C . ASN A 1 70 ? 9.698 2.138 -14.465 1.00 94.44 70 ASN A C 1
ATOM 555 O O . ASN A 1 70 ? 8.655 1.994 -15.108 1.00 94.44 70 ASN A O 1
ATOM 559 N N . ILE A 1 71 ? 9.696 2.140 -13.132 1.00 95.31 71 ILE A N 1
ATOM 560 C CA . ILE A 1 71 ? 8.490 2.049 -12.308 1.00 95.31 71 ILE A CA 1
ATOM 561 C C . ILE A 1 71 ? 7.982 3.465 -12.035 1.00 95.31 71 ILE A C 1
ATOM 563 O O . ILE A 1 71 ? 8.600 4.253 -11.318 1.00 95.31 71 ILE A O 1
ATOM 567 N N . LYS A 1 72 ? 6.809 3.803 -12.570 1.00 95.50 72 LYS A N 1
ATOM 568 C CA . LYS A 1 72 ? 6.203 5.121 -12.371 1.00 95.50 72 LYS A CA 1
ATOM 569 C C . LYS A 1 72 ? 5.644 5.257 -10.956 1.00 95.50 72 LYS A C 1
ATOM 571 O O . LYS A 1 72 ? 4.759 4.502 -10.559 1.00 95.50 72 LYS A O 1
ATOM 576 N N . VAL A 1 73 ? 6.070 6.284 -10.226 1.00 93.81 73 VAL A N 1
ATOM 577 C CA . VAL A 1 73 ? 5.522 6.598 -8.898 1.00 93.81 73 VAL A CA 1
ATOM 578 C C . VAL A 1 73 ? 4.402 7.627 -9.010 1.00 93.81 73 VAL A C 1
ATOM 580 O O . VAL A 1 73 ? 4.601 8.723 -9.532 1.00 93.81 73 VAL A O 1
ATOM 583 N N . ILE A 1 74 ? 3.221 7.293 -8.492 1.00 95.62 74 ILE A N 1
ATOM 584 C CA . ILE A 1 74 ? 2.065 8.193 -8.422 1.00 95.62 74 ILE A CA 1
ATOM 585 C C . ILE A 1 74 ? 1.776 8.510 -6.956 1.00 95.62 74 ILE A C 1
ATOM 587 O O . ILE A 1 74 ? 1.529 7.614 -6.151 1.00 95.62 74 ILE A O 1
ATOM 591 N N . LYS A 1 75 ? 1.780 9.799 -6.609 1.00 94.00 75 LYS A N 1
ATOM 592 C CA . LYS A 1 75 ? 1.372 10.271 -5.282 1.00 94.00 75 LYS A CA 1
ATOM 593 C C . LYS A 1 75 ? -0.110 10.626 -5.293 1.00 94.00 75 LYS A C 1
ATOM 595 O O . LYS A 1 75 ? -0.534 11.418 -6.130 1.00 94.00 75 LYS A O 1
ATOM 600 N N . THR A 1 76 ? -0.879 10.073 -4.359 1.00 94.44 76 THR A N 1
ATOM 601 C CA . THR A 1 76 ? -2.297 10.417 -4.165 1.00 94.44 76 THR A CA 1
ATOM 602 C C . THR A 1 76 ? -2.492 11.306 -2.939 1.00 94.44 76 THR A C 1
ATOM 604 O O . THR A 1 76 ? -1.682 11.286 -2.012 1.00 94.44 76 THR A O 1
ATOM 607 N N . SER A 1 77 ? -3.573 12.088 -2.916 1.00 92.50 77 SER A N 1
ATOM 608 C CA . SER A 1 77 ? -4.014 12.794 -1.713 1.00 92.50 77 SER A CA 1
ATOM 609 C C . SER A 1 77 ? -4.610 11.818 -0.693 1.00 92.50 77 SER A C 1
ATOM 611 O O . SER A 1 77 ? -5.025 10.705 -1.026 1.00 92.50 77 SER A O 1
ATOM 613 N N . ARG A 1 78 ? -4.643 12.238 0.576 1.00 87.56 78 ARG A N 1
ATOM 614 C CA . ARG A 1 78 ? -5.367 11.519 1.630 1.00 87.56 78 ARG A CA 1
ATOM 615 C C . ARG A 1 78 ? -6.849 11.869 1.582 1.00 87.56 78 ARG A C 1
ATOM 617 O O . ARG A 1 78 ? -7.202 13.007 1.282 1.00 87.56 78 ARG A O 1
ATOM 624 N N . MET A 1 79 ? -7.693 10.913 1.957 1.00 88.06 79 MET A N 1
ATOM 625 C CA . MET A 1 79 ? -9.110 11.169 2.191 1.00 88.06 79 MET A CA 1
ATOM 626 C C . MET A 1 79 ? -9.288 11.889 3.542 1.00 88.06 79 MET A C 1
ATOM 628 O O . MET A 1 79 ? -8.850 11.354 4.563 1.00 88.06 79 MET A O 1
ATOM 632 N N . PRO A 1 80 ? -9.879 13.097 3.582 1.00 83.75 80 PRO A N 1
ATOM 633 C CA . PRO A 1 80 ? -10.071 13.828 4.834 1.00 83.75 80 PRO A CA 1
ATOM 634 C C . PRO A 1 80 ? -11.043 13.118 5.785 1.00 83.75 80 PRO A C 1
ATOM 636 O O . PRO A 1 80 ? -12.050 12.568 5.343 1.00 83.75 80 PRO A O 1
ATOM 639 N N . GLY A 1 81 ? -10.766 13.173 7.092 1.00 80.44 81 GLY A N 1
ATOM 640 C CA . GLY A 1 81 ? -11.669 12.692 8.147 1.00 80.44 81 GLY A CA 1
ATOM 641 C C . GLY A 1 81 ? -11.810 11.170 8.263 1.00 80.44 81 GLY A C 1
ATOM 642 O O . GLY A 1 81 ? -12.713 10.698 8.961 1.00 80.44 81 GLY A O 1
ATOM 643 N N . ILE A 1 82 ? -10.964 10.405 7.561 1.00 84.75 82 ILE A N 1
ATOM 644 C CA . ILE A 1 82 ? -10.940 8.942 7.614 1.00 84.75 82 ILE A CA 1
ATOM 645 C C . ILE A 1 82 ? -9.516 8.464 7.898 1.00 84.75 82 ILE A C 1
ATOM 647 O O . ILE A 1 82 ? -8.677 8.329 7.005 1.00 84.75 82 ILE A O 1
ATOM 651 N N . SER A 1 83 ? -9.248 8.159 9.165 1.00 88.12 83 SER A N 1
ATOM 652 C CA . SER A 1 83 ? -8.018 7.507 9.601 1.00 88.12 83 SER A CA 1
ATOM 653 C C . SER A 1 83 ? -8.270 6.554 10.766 1.00 88.12 83 SER A C 1
ATOM 655 O O . SER A 1 83 ? -9.173 6.750 11.579 1.00 88.12 83 SER A O 1
ATOM 657 N N . THR A 1 84 ? -7.416 5.537 10.912 1.00 88.94 84 THR A N 1
ATOM 658 C CA . THR A 1 84 ? -7.475 4.613 12.059 1.00 88.94 84 THR A CA 1
ATOM 659 C C . THR A 1 84 ? -7.356 5.356 13.392 1.00 88.94 84 THR A C 1
ATOM 661 O O . THR A 1 84 ? -7.942 4.934 14.380 1.00 88.94 84 THR A O 1
ATOM 664 N N . THR A 1 85 ? -6.612 6.469 13.428 1.00 88.56 85 THR A N 1
ATOM 665 C CA . THR A 1 85 ? -6.477 7.290 14.643 1.00 88.56 85 THR A CA 1
ATOM 666 C C . THR A 1 85 ? -7.809 7.935 15.014 1.00 88.56 85 THR A C 1
ATOM 668 O O . THR A 1 85 ? -8.255 7.743 16.139 1.00 88.56 85 THR A O 1
ATOM 671 N N . GLU A 1 86 ? -8.482 8.586 14.063 1.00 88.44 86 GLU A N 1
ATOM 672 C CA . GLU A 1 86 ? -9.784 9.226 14.305 1.00 88.44 86 GLU A CA 1
ATOM 673 C C . GLU A 1 86 ? -10.869 8.209 14.681 1.00 88.44 86 GLU A C 1
ATOM 675 O O . GLU A 1 86 ? -11.689 8.477 15.553 1.00 88.44 86 GLU A O 1
ATOM 680 N N . ILE A 1 87 ? -10.874 7.021 14.063 1.00 90.12 87 ILE A N 1
ATOM 681 C CA . ILE A 1 87 ? -11.822 5.952 14.421 1.00 90.12 87 ILE A CA 1
ATOM 682 C C . ILE A 1 87 ? -11.596 5.498 15.869 1.00 90.12 87 ILE A C 1
ATOM 684 O O . ILE A 1 87 ? -12.550 5.387 16.634 1.00 90.12 87 ILE A O 1
ATOM 688 N N . MET A 1 88 ? -10.342 5.258 16.264 1.00 88.81 88 MET A N 1
ATOM 689 C CA . MET A 1 88 ? -10.021 4.857 17.638 1.00 88.81 88 MET A CA 1
ATOM 690 C C . MET A 1 88 ? -10.359 5.942 18.664 1.00 88.81 88 MET A C 1
ATOM 692 O O . MET A 1 88 ? -10.725 5.606 19.785 1.00 88.81 88 MET A O 1
ATOM 696 N N . GLU A 1 89 ? -10.198 7.217 18.311 1.00 88.25 89 GLU A N 1
ATOM 697 C CA . GLU A 1 89 ? -10.541 8.345 19.182 1.00 88.25 89 GLU A CA 1
ATOM 698 C C . GLU A 1 89 ? -12.058 8.433 19.389 1.00 88.25 89 GLU A C 1
ATOM 700 O O . GLU A 1 89 ? -12.493 8.459 20.534 1.00 88.25 89 GLU A O 1
ATOM 705 N N . LYS A 1 90 ? -12.857 8.308 18.320 1.00 88.50 90 LYS A N 1
ATOM 706 C CA . LYS A 1 90 ? -14.330 8.289 18.396 1.00 88.50 90 LYS A CA 1
ATOM 707 C C . LYS A 1 90 ? -14.911 7.148 19.235 1.00 88.50 90 LYS A C 1
ATOM 709 O O . LYS A 1 90 ? -15.991 7.298 19.776 1.00 88.50 90 LYS A O 1
ATOM 714 N N . ILE A 1 91 ? -14.241 5.996 19.304 1.00 89.50 91 ILE A N 1
ATOM 715 C CA . ILE A 1 91 ? -14.702 4.843 20.107 1.00 89.50 91 ILE A CA 1
ATOM 716 C C . ILE A 1 91 ? -14.446 5.058 21.610 1.00 89.50 91 ILE A C 1
ATOM 718 O O . ILE A 1 91 ? -15.057 4.391 22.441 1.00 89.50 91 ILE A O 1
ATOM 722 N N . ARG A 1 92 ? -13.496 5.930 21.968 1.00 82.81 92 ARG A N 1
ATOM 723 C CA . ARG A 1 92 ? -13.122 6.195 23.366 1.00 82.81 92 ARG A CA 1
ATOM 724 C C . ARG A 1 92 ? -13.974 7.280 24.026 1.00 82.81 92 ARG A C 1
ATOM 726 O O . ARG A 1 92 ? -13.899 7.395 25.248 1.00 82.81 92 ARG A O 1
ATOM 733 N N . GLU A 1 93 ? -14.692 8.069 23.233 1.00 68.06 93 GLU A N 1
ATOM 734 C CA . GLU A 1 93 ? -15.699 9.047 23.675 1.00 68.06 93 GLU A CA 1
ATOM 735 C C . GLU A 1 93 ? -17.034 8.357 23.980 1.00 68.06 93 GLU A C 1
ATOM 737 O O . GLU A 1 93 ? -17.663 8.750 24.988 1.00 68.06 93 GLU A O 1
#

InterPro domains:
  IPR004821 Cytidyltransferase-like domain [PF01467] (2-89)
  IPR014729 Rossmann-like alpha/beta/alpha sandwich fold [G3DSA:3.40.50.620] (1-92)
  IPR050385 Archaeal FAD synthase [PTHR43793] (2-92)

Organism: NCBI:txid412755